Protein AF-A0A936ADJ8-F1 (afdb_monomer_lite)

pLDDT: mean 88.53, std 14.64, range [39.09, 98.25]

Secondary structure (DSSP, 8-state):
-----SS--S--EEEEEESS---B-TTSPBPTT--EEEEEE-TT-GGG-EEEEE-TT--EEE-----SS--SPPB-TTS-B----

Radius of gyration: 14.33 Å; chains: 1; bounding box: 36×34×35 Å

Structure (mmCIF, N/CA/C/O backbone):
data_AF-A0A936ADJ8-F1
#
_entry.id   AF-A0A936ADJ8-F1
#
loop_
_atom_site.group_PDB
_atom_site.id
_atom_site.type_symbol
_atom_site.label_atom_id
_atom_site.label_alt_id
_atom_site.label_comp_id
_atom_site.label_asym_id
_atom_site.label_entity_id
_atom_site.label_seq_id
_atom_site.pdbx_PDB_ins_code
_atom_site.Cartn_x
_atom_site.Cartn_y
_atom_site.Cartn_z
_atom_site.occupancy
_atom_site.B_iso_or_equiv
_atom_site.auth_seq_id
_atom_site.auth_comp_id
_atom_site.auth_asym_id
_atom_site.auth_atom_id
_atom_site.pdbx_PDB_model_num
ATOM 1 N N . MET A 1 1 ? 8.332 -9.896 21.244 1.00 39.09 1 MET A N 1
ATOM 2 C CA . MET A 1 1 ? 7.801 -11.247 21.530 1.00 39.09 1 MET A CA 1
ATOM 3 C C . MET A 1 1 ? 6.624 -11.490 20.594 1.00 39.09 1 MET A C 1
ATOM 5 O O . MET A 1 1 ? 5.601 -10.843 20.772 1.00 39.09 1 MET A O 1
ATOM 9 N N . LEU A 1 2 ? 6.777 -12.324 19.556 1.00 42.00 2 LEU A N 1
ATOM 10 C CA . LEU A 1 2 ? 5.648 -12.710 18.699 1.00 42.00 2 LEU A CA 1
ATOM 11 C C . LEU A 1 2 ? 4.735 -13.646 19.498 1.00 42.00 2 LEU A C 1
ATOM 13 O O . LEU A 1 2 ? 5.139 -14.749 19.865 1.00 42.00 2 LEU A O 1
ATOM 17 N N . LYS A 1 3 ? 3.519 -13.193 19.793 1.00 48.47 3 LYS A N 1
ATOM 18 C CA . LYS A 1 3 ? 2.503 -13.978 20.492 1.00 48.47 3 LYS A CA 1
ATOM 19 C C . LYS A 1 3 ? 1.747 -14.794 19.441 1.00 48.47 3 LYS A C 1
ATOM 21 O O . LYS A 1 3 ? 0.992 -14.228 18.660 1.00 48.47 3 LYS A O 1
ATOM 26 N N . ARG A 1 4 ? 1.984 -16.109 19.383 1.00 51.19 4 ARG A N 1
ATOM 27 C CA . ARG A 1 4 ? 1.139 -17.031 18.607 1.00 51.19 4 ARG A CA 1
ATOM 28 C C . ARG A 1 4 ? -0.172 -17.200 19.372 1.00 51.19 4 ARG A C 1
ATOM 30 O O . ARG A 1 4 ? -0.155 -17.675 20.504 1.00 51.19 4 ARG A O 1
ATOM 37 N N . VAL A 1 5 ? -1.275 -16.741 18.793 1.00 55.09 5 VAL A N 1
ATOM 38 C CA . VAL A 1 5 ? -2.625 -16.968 19.320 1.00 55.09 5 VAL A CA 1
ATOM 39 C C . VAL A 1 5 ? -3.137 -18.271 18.695 1.00 55.09 5 VAL A C 1
ATOM 41 O O . VAL A 1 5 ? -2.926 -18.490 17.509 1.00 55.09 5 VAL A O 1
ATOM 44 N N . ASN A 1 6 ? -3.735 -19.155 19.502 1.00 48.62 6 ASN A N 1
ATOM 45 C CA . ASN A 1 6 ? -4.284 -20.455 19.074 1.00 48.62 6 ASN A CA 1
ATOM 46 C C . ASN A 1 6 ? -5.722 -20.365 18.527 1.00 48.62 6 ASN A C 1
ATOM 48 O O . ASN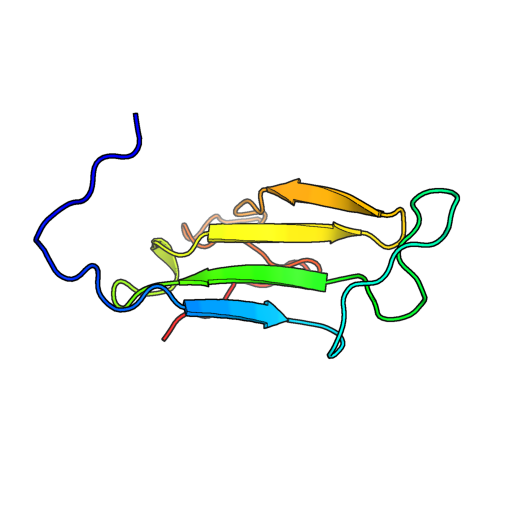 A 1 6 ? -6.335 -21.392 18.255 1.00 48.62 6 ASN A O 1
ATOM 52 N N . SER A 1 7 ? -6.278 -19.164 18.364 1.00 52.78 7 SER A N 1
ATOM 53 C CA . SER A 1 7 ? -7.299 -18.966 17.338 1.00 52.78 7 SER A CA 1
ATOM 54 C C . SER A 1 7 ? -6.566 -19.120 16.014 1.00 52.78 7 SER A C 1
ATOM 56 O O . SER A 1 7 ? -5.558 -18.438 15.836 1.00 52.78 7 SER A O 1
ATOM 58 N N . VAL A 1 8 ? -7.010 -19.996 15.110 1.00 54.41 8 VAL A N 1
ATOM 59 C CA . VAL A 1 8 ? -6.638 -19.831 13.699 1.00 54.41 8 VAL A CA 1
ATOM 60 C C . VAL A 1 8 ? -7.014 -18.380 13.400 1.00 54.41 8 VAL A C 1
ATOM 62 O O . VAL A 1 8 ? -8.195 -18.070 13.519 1.00 54.41 8 VAL A O 1
ATOM 65 N N . PRO A 1 9 ? -6.061 -17.446 13.209 1.00 55.59 9 PRO A N 1
ATOM 66 C CA . PRO A 1 9 ? -6.450 -16.147 12.705 1.00 55.59 9 PRO A CA 1
ATOM 67 C C . PRO A 1 9 ? -7.080 -16.486 11.370 1.00 55.59 9 PRO A C 1
ATOM 69 O O . PRO A 1 9 ? -6.454 -17.218 10.590 1.00 55.59 9 PRO A O 1
ATOM 72 N N . ASP A 1 10 ? -8.305 -16.044 11.145 1.00 65.31 10 ASP A N 1
ATOM 73 C CA . ASP A 1 10 ? -8.920 -16.152 9.834 1.00 65.31 10 ASP A CA 1
ATOM 74 C C . ASP A 1 10 ? -7.871 -15.735 8.813 1.00 65.31 10 ASP A C 1
ATOM 76 O O . ASP A 1 10 ? -7.146 -14.758 9.023 1.00 65.31 10 ASP A O 1
ATOM 80 N N . THR A 1 11 ? -7.639 -16.620 7.843 1.00 80.56 11 THR A N 1
ATOM 81 C CA . THR A 1 11 ? -6.411 -16.649 7.042 1.00 80.56 11 THR A CA 1
ATOM 82 C C . THR A 1 11 ? -6.006 -15.235 6.633 1.00 80.56 11 THR A C 1
ATOM 84 O O . THR A 1 11 ? -6.715 -14.591 5.864 1.00 80.56 11 THR A O 1
ATOM 87 N N . ILE A 1 12 ? -4.870 -14.746 7.149 1.00 85.00 12 ILE A N 1
ATOM 88 C CA . ILE A 1 12 ? -4.376 -13.422 6.767 1.00 85.00 12 ILE A CA 1
ATOM 89 C C . ILE A 1 12 ? -3.954 -13.497 5.303 1.00 85.00 12 ILE A C 1
ATOM 91 O O . ILE A 1 12 ? -2.994 -14.190 4.952 1.00 85.00 12 ILE A O 1
ATOM 95 N N . ASN A 1 13 ? -4.654 -12.748 4.464 1.00 89.25 13 ASN A N 1
ATOM 96 C CA . ASN A 1 13 ? -4.354 -12.598 3.056 1.00 89.25 13 ASN A CA 1
ATOM 97 C C . ASN A 1 13 ? -3.464 -11.373 2.861 1.00 89.25 13 ASN A C 1
ATOM 99 O O . ASN A 1 13 ? -3.843 -10.246 3.183 1.00 89.25 13 ASN A O 1
ATOM 103 N N . VAL A 1 14 ? -2.272 -11.605 2.313 1.00 91.19 14 VAL A N 1
ATOM 104 C CA . VAL A 1 14 ? -1.380 -10.539 1.855 1.00 91.19 14 VAL A CA 1
ATOM 105 C C . VAL A 1 14 ? -1.437 -10.507 0.340 1.00 91.19 14 VAL A C 1
ATOM 107 O O . VAL A 1 14 ? -1.107 -11.492 -0.318 1.00 91.19 14 VAL A O 1
ATOM 110 N N . ALA A 1 15 ? -1.849 -9.374 -0.213 1.00 89.94 15 ALA A N 1
ATOM 111 C CA . ALA A 1 15 ? -1.954 -9.186 -1.652 1.00 89.94 15 ALA A CA 1
ATOM 112 C C . ALA A 1 15 ? -1.332 -7.856 -2.065 1.00 89.94 15 ALA A C 1
ATOM 114 O O . ALA A 1 15 ? -1.280 -6.906 -1.286 1.00 89.94 15 ALA A O 1
ATOM 115 N N . PHE A 1 16 ? -0.869 -7.786 -3.308 1.00 90.12 16 PHE A N 1
ATOM 116 C CA . PHE A 1 16 ? -0.386 -6.550 -3.902 1.00 90.12 16 PHE A CA 1
ATOM 117 C C . PHE A 1 16 ? -1.322 -6.132 -5.036 1.00 90.12 16 PHE A C 1
ATOM 119 O O . PHE A 1 16 ? -1.616 -6.928 -5.927 1.00 90.12 16 PHE A O 1
ATOM 126 N N . VAL A 1 17 ? -1.798 -4.894 -4.970 1.00 84.25 17 VAL A N 1
ATOM 127 C CA . VAL A 1 17 ? -2.633 -4.241 -5.977 1.00 84.25 17 VAL A CA 1
ATOM 128 C C . VAL A 1 17 ? -1.720 -3.311 -6.777 1.00 84.25 17 VAL A C 1
ATOM 130 O O . VAL A 1 17 ? -1.182 -2.337 -6.247 1.00 84.25 17 VAL A O 1
ATOM 133 N N . GLY A 1 18 ? -1.471 -3.672 -8.036 1.00 77.56 18 GLY A N 1
ATOM 134 C CA . GLY A 1 18 ? -0.470 -3.044 -8.902 1.00 77.56 18 GLY A CA 1
ATOM 135 C C . GLY A 1 18 ? 0.124 -4.058 -9.885 1.00 77.56 18 GLY A C 1
ATOM 136 O O . GLY A 1 18 ? -0.559 -4.990 -10.309 1.00 77.56 18 GLY A O 1
ATOM 137 N N . ALA A 1 19 ? 1.400 -3.907 -10.257 1.00 75.75 19 ALA A N 1
ATOM 138 C CA . ALA A 1 19 ? 2.089 -4.919 -11.067 1.00 75.75 19 ALA A CA 1
ATOM 139 C C . ALA A 1 19 ? 2.331 -6.236 -10.313 1.00 75.75 19 ALA A C 1
ATOM 141 O O . ALA A 1 19 ? 2.315 -6.302 -9.093 1.00 75.75 19 ALA A O 1
ATOM 142 N N . THR A 1 20 ? 2.673 -7.294 -11.045 1.00 79.69 20 THR A N 1
ATOM 143 C CA . THR A 1 20 ? 2.944 -8.628 -10.483 1.00 79.69 20 THR A CA 1
ATOM 144 C C . THR A 1 20 ? 4.193 -8.710 -9.598 1.00 79.69 20 THR A C 1
ATOM 146 O O . THR A 1 20 ? 4.405 -9.722 -8.935 1.00 79.69 20 THR A O 1
ATOM 149 N N . THR A 1 21 ? 5.054 -7.689 -9.599 1.00 84.31 21 THR A N 1
ATOM 150 C CA . THR A 1 21 ? 6.280 -7.650 -8.791 1.00 84.31 21 THR A CA 1
ATOM 151 C C . THR A 1 21 ? 6.566 -6.244 -8.289 1.00 84.31 21 THR A C 1
ATOM 153 O O . THR A 1 21 ? 6.425 -5.285 -9.046 1.00 84.31 21 THR A O 1
ATOM 156 N N . VAL A 1 22 ? 7.099 -6.148 -7.072 1.00 90.81 22 VAL A N 1
ATOM 157 C CA . VAL A 1 22 ? 7.642 -4.907 -6.512 1.00 90.81 22 VAL A CA 1
ATOM 158 C C . VAL A 1 22 ? 9.161 -4.910 -6.679 1.00 90.81 22 VAL A C 1
ATOM 160 O O . VAL A 1 22 ? 9.851 -5.759 -6.114 1.00 90.81 22 VAL A O 1
ATOM 163 N N . ARG A 1 23 ? 9.697 -3.981 -7.477 1.00 95.00 23 ARG A N 1
ATOM 164 C CA . ARG A 1 23 ? 11.136 -3.834 -7.731 1.00 95.00 23 ARG A CA 1
ATOM 165 C C . ARG A 1 23 ? 11.588 -2.402 -7.489 1.00 95.00 23 ARG A C 1
ATOM 167 O O . ARG A 1 23 ? 10.929 -1.458 -7.919 1.00 95.00 23 ARG A O 1
ATOM 174 N N . PHE A 1 24 ? 12.769 -2.265 -6.897 1.00 96.88 24 PHE A N 1
ATOM 175 C CA . PHE A 1 24 ? 13.449 -0.988 -6.710 1.00 96.88 24 PHE A CA 1
ATOM 176 C C . PHE A 1 24 ? 14.756 -0.966 -7.508 1.00 96.88 24 PHE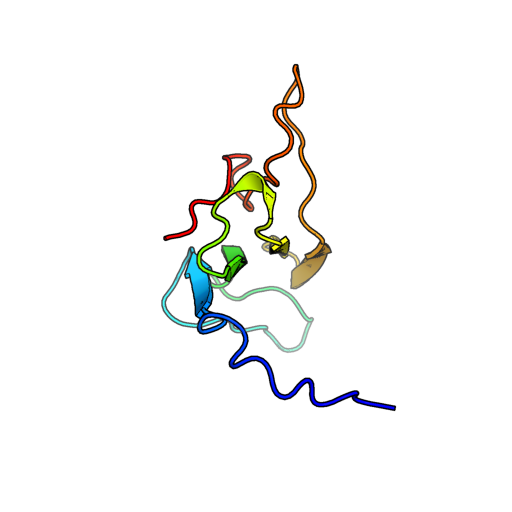 A C 1
ATOM 178 O O . PHE A 1 24 ? 15.393 -2.007 -7.690 1.00 96.88 24 PHE A O 1
ATOM 185 N N . ASN A 1 25 ? 15.152 0.205 -8.004 1.00 96.62 25 ASN A N 1
ATOM 186 C CA . ASN A 1 25 ? 16.485 0.406 -8.568 1.00 96.62 25 ASN A CA 1
ATOM 187 C C . ASN A 1 25 ? 17.515 0.698 -7.456 1.00 96.62 25 ASN A C 1
ATOM 189 O O . ASN A 1 25 ? 17.166 0.833 -6.284 1.00 96.62 25 ASN A O 1
ATOM 193 N N . SER A 1 26 ? 18.797 0.811 -7.810 1.00 97.62 26 SER A N 1
ATOM 194 C CA . SER A 1 26 ? 19.885 1.045 -6.843 1.00 97.62 26 SER A CA 1
ATOM 195 C C . SER A 1 26 ? 19.806 2.386 -6.105 1.00 97.62 26 SER A C 1
ATOM 197 O O . SER A 1 26 ? 20.450 2.550 -5.074 1.00 97.62 26 SER A O 1
ATOM 199 N N . GLN A 1 27 ? 19.023 3.338 -6.613 1.00 97.31 27 GLN A N 1
ATOM 200 C CA . GLN A 1 27 ? 18.776 4.634 -5.980 1.00 97.31 27 GLN A CA 1
ATOM 201 C C . GLN A 1 27 ? 17.538 4.609 -5.068 1.00 97.31 27 GLN A C 1
ATOM 203 O O . GLN A 1 27 ? 17.226 5.614 -4.438 1.00 97.31 27 GLN A O 1
ATOM 208 N N . GLY A 1 28 ? 16.833 3.475 -5.000 1.00 96.62 28 GLY A N 1
ATOM 209 C CA . GLY A 1 28 ? 15.651 3.280 -4.168 1.00 96.62 28 GLY A CA 1
ATOM 210 C C . GLY A 1 28 ? 14.323 3.614 -4.844 1.00 96.62 28 GLY A C 1
ATOM 211 O O . GLY A 1 28 ? 13.294 3.379 -4.229 1.00 96.62 28 GLY A O 1
ATOM 212 N N . PHE A 1 29 ? 14.298 4.094 -6.092 1.00 97.25 29 PHE A N 1
ATOM 213 C CA . PHE A 1 29 ? 13.041 4.358 -6.807 1.00 97.25 29 PHE A CA 1
ATOM 214 C C . PHE A 1 29 ? 12.355 3.053 -7.195 1.00 97.25 29 PHE A C 1
ATOM 216 O O . PHE A 1 29 ? 13.026 2.086 -7.571 1.00 97.25 29 PHE A O 1
ATOM 223 N N . ALA A 1 30 ? 11.022 3.042 -7.181 1.00 95.19 30 ALA A N 1
ATOM 224 C CA . ALA A 1 30 ? 10.276 1.937 -7.759 1.00 95.19 30 ALA A CA 1
ATOM 225 C C . ALA A 1 30 ? 10.523 1.903 -9.276 1.00 95.19 30 ALA A C 1
ATOM 227 O O . ALA A 1 30 ? 10.452 2.925 -9.961 1.00 95.19 30 ALA A O 1
ATOM 228 N N . VAL A 1 31 ? 10.829 0.723 -9.813 1.00 94.69 31 VAL A N 1
ATOM 229 C CA . VAL A 1 31 ? 10.909 0.525 -11.267 1.00 94.69 31 VAL A CA 1
ATOM 230 C C . VAL A 1 31 ? 9.521 0.769 -11.868 1.00 94.69 31 VAL A C 1
ATOM 232 O O . VAL A 1 31 ? 8.515 0.571 -11.190 1.00 94.69 31 VAL A O 1
ATOM 235 N N . ALA A 1 32 ? 9.444 1.199 -13.131 1.00 89.69 32 ALA A N 1
ATOM 236 C CA . ALA A 1 32 ? 8.170 1.435 -13.811 1.00 89.69 32 ALA A CA 1
ATOM 237 C C . ALA A 1 32 ? 7.184 0.266 -13.596 1.00 89.69 32 ALA A C 1
ATOM 239 O O . ALA A 1 32 ? 7.529 -0.898 -13.802 1.00 89.69 32 ALA A O 1
ATOM 240 N N . GLY A 1 33 ? 5.977 0.592 -13.125 1.00 86.38 33 GLY A N 1
ATOM 241 C CA . GLY A 1 33 ? 4.932 -0.374 -12.772 1.00 86.38 33 GLY A CA 1
ATOM 242 C C . GLY A 1 33 ? 5.045 -1.001 -11.375 1.00 86.38 33 GLY A C 1
ATOM 243 O O . GLY A 1 33 ? 4.098 -1.631 -10.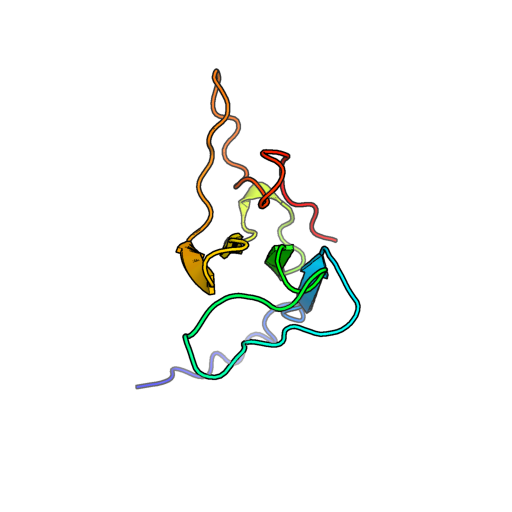939 1.00 86.38 33 GLY A O 1
ATOM 244 N N . SER A 1 34 ? 6.145 -0.826 -10.638 1.00 92.62 34 SER A N 1
ATOM 245 C CA . SER A 1 34 ? 6.346 -1.447 -9.312 1.00 92.62 34 SER A CA 1
ATOM 246 C C . SER A 1 34 ? 5.786 -0.647 -8.127 1.00 92.62 34 SER A C 1
ATOM 248 O O . SER A 1 34 ? 5.879 -1.107 -6.990 1.00 92.62 34 SER A O 1
ATOM 250 N N . SER A 1 35 ? 5.240 0.547 -8.364 1.00 93.81 35 SER A N 1
ATOM 251 C CA . SER A 1 35 ? 4.458 1.293 -7.370 1.00 93.81 35 SER A CA 1
ATOM 252 C C . SER A 1 35 ? 3.056 0.698 -7.234 1.00 93.81 35 SER A C 1
ATOM 254 O O . SER A 1 35 ? 2.520 0.163 -8.203 1.00 93.81 35 SER A O 1
ATOM 256 N N . GLY A 1 36 ? 2.449 0.819 -6.060 1.00 94.81 36 GLY A N 1
ATOM 257 C CA . GLY A 1 36 ? 1.123 0.264 -5.791 1.00 94.81 36 GLY A CA 1
ATOM 258 C C . GLY A 1 36 ? 0.884 0.069 -4.303 1.00 94.81 36 GLY A C 1
ATOM 259 O O . GLY A 1 36 ? 1.520 0.733 -3.482 1.00 94.81 36 GLY A O 1
ATOM 260 N N . THR A 1 37 ? 0.008 -0.868 -3.958 1.00 95.88 37 THR A N 1
ATOM 261 C CA . THR A 1 37 ? -0.451 -1.064 -2.580 1.00 95.88 37 THR A CA 1
ATOM 262 C C . THR A 1 37 ? -0.337 -2.514 -2.157 1.00 95.88 37 THR A C 1
ATOM 264 O O . THR A 1 37 ? -0.858 -3.412 -2.807 1.00 95.88 37 THR A O 1
ATOM 267 N N . MET A 1 38 ? 0.324 -2.755 -1.030 1.00 95.19 38 MET A N 1
ATOM 268 C CA . MET A 1 38 ? 0.306 -4.045 -0.350 1.00 95.19 38 MET A CA 1
ATOM 269 C C . MET A 1 38 ? -0.788 -4.026 0.713 1.00 95.19 38 MET A C 1
ATOM 271 O O . MET A 1 38 ? -0.683 -3.259 1.666 1.00 95.19 38 MET A O 1
ATOM 275 N N . ARG A 1 39 ? -1.816 -4.861 0.564 1.00 95.06 39 ARG A N 1
ATOM 276 C CA . ARG A 1 39 ? -2.920 -4.998 1.522 1.00 95.06 39 ARG A CA 1
ATOM 277 C C . ARG A 1 39 ? -2.756 -6.238 2.394 1.00 95.06 39 ARG A C 1
ATOM 279 O O . ARG A 1 39 ? -2.239 -7.264 1.951 1.00 95.06 39 ARG A O 1
ATOM 286 N N . PHE A 1 40 ? -3.228 -6.115 3.623 1.00 95.06 40 PHE A N 1
ATOM 287 C CA . PHE A 1 40 ? -3.286 -7.130 4.661 1.00 95.06 40 PHE A CA 1
ATOM 288 C C . PHE A 1 40 ? -4.745 -7.221 5.100 1.00 95.06 40 PHE A C 1
ATOM 290 O O . PHE A 1 40 ? -5.261 -6.291 5.722 1.00 95.06 40 PHE A O 1
ATOM 297 N N . CYS A 1 41 ? -5.397 -8.322 4.747 1.00 93.94 41 CYS A N 1
ATOM 298 C CA . CYS A 1 41 ? -6.817 -8.548 4.991 1.00 93.94 41 CYS A CA 1
ATOM 299 C C . CYS A 1 41 ? -7.034 -9.850 5.764 1.00 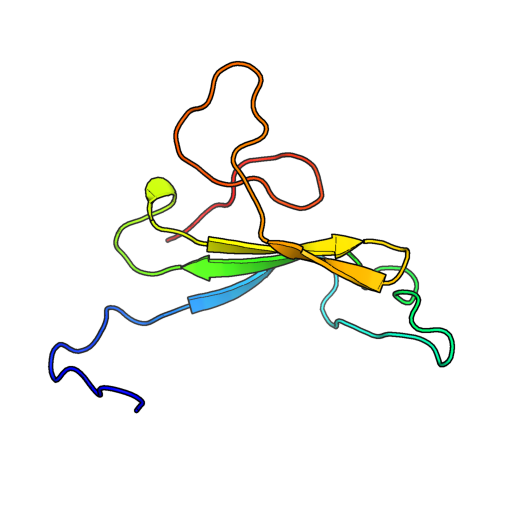93.94 41 CYS A C 1
ATOM 301 O O . CYS A 1 41 ? -6.230 -10.777 5.670 1.00 93.94 41 CYS A O 1
ATOM 303 N N . ASP A 1 42 ? -8.154 -9.930 6.466 1.00 92.00 42 ASP A N 1
ATOM 304 C CA . ASP A 1 42 ? -8.752 -11.162 6.977 1.00 92.00 42 ASP A CA 1
ATOM 305 C C . ASP A 1 42 ? -10.275 -11.088 6.773 1.00 92.00 42 ASP A C 1
ATOM 307 O O . ASP A 1 42 ? -10.759 -10.135 6.165 1.00 92.00 42 ASP A O 1
ATOM 311 N N . GLU A 1 43 ? -11.022 -12.082 7.255 1.00 91.38 43 GLU A N 1
ATOM 312 C CA . GLU A 1 43 ? -12.469 -12.208 7.008 1.00 91.38 43 GLU A CA 1
ATOM 313 C C . GLU A 1 43 ? -13.338 -11.133 7.678 1.00 91.38 43 GLU A C 1
ATOM 315 O O . GLU A 1 43 ? -14.554 -11.111 7.494 1.00 91.38 43 GLU A O 1
ATOM 320 N N . ARG A 1 44 ? -12.749 -10.244 8.489 1.00 92.31 44 ARG A N 1
ATOM 321 C CA . ARG A 1 44 ? -13.497 -9.150 9.121 1.00 92.31 44 ARG A CA 1
ATOM 322 C C . ARG A 1 44 ? -13.842 -8.034 8.126 1.00 92.31 44 ARG A C 1
ATOM 324 O O . ARG A 1 44 ? -14.632 -7.160 8.480 1.00 92.31 44 ARG A O 1
ATOM 331 N N . GLY A 1 45 ? -13.274 -8.065 6.918 1.00 93.44 45 GLY A N 1
ATOM 332 C CA . GLY A 1 45 ? -13.570 -7.144 5.819 1.00 93.44 45 GLY A CA 1
ATOM 333 C C . GLY A 1 45 ? -12.811 -5.810 5.865 1.00 93.44 45 GLY A C 1
ATOM 334 O O . GLY A 1 45 ? -11.929 -5.584 6.703 1.00 93.44 45 GLY A O 1
ATOM 335 N N . ASP A 1 46 ? -13.170 -4.914 4.942 1.00 96.25 46 ASP A N 1
ATOM 336 C CA . ASP A 1 46 ? -12.421 -3.704 4.551 1.00 96.25 46 ASP A CA 1
ATOM 337 C C . ASP A 1 46 ? -12.033 -2.791 5.717 1.00 96.25 46 ASP A C 1
ATOM 339 O O . ASP A 1 46 ? -10.880 -2.376 5.841 1.00 96.25 46 ASP A O 1
ATOM 343 N N . THR A 1 47 ? -12.965 -2.536 6.638 1.00 96.62 47 THR A N 1
ATOM 344 C CA . THR A 1 47 ? -12.767 -1.632 7.786 1.00 96.62 47 THR A CA 1
ATOM 345 C C . THR A 1 47 ? -11.645 -2.105 8.730 1.00 96.62 47 THR A C 1
ATOM 347 O O . THR A 1 47 ? -11.024 -1.324 9.463 1.00 96.62 47 THR A O 1
ATOM 350 N N . TYR A 1 48 ? -11.340 -3.405 8.725 1.00 95.25 48 TYR A N 1
ATOM 351 C CA . TYR A 1 48 ? -10.269 -3.998 9.531 1.00 95.25 48 TYR A CA 1
ATOM 352 C C . TYR A 1 48 ? -8.984 -4.236 8.731 1.00 95.25 48 TYR A C 1
ATOM 354 O O . TYR A 1 48 ? -7.930 -4.468 9.335 1.00 95.25 48 TYR A O 1
ATOM 362 N N . GLY A 1 49 ? -9.049 -4.112 7.404 1.00 95.62 49 GLY A N 1
ATOM 363 C CA . GLY A 1 49 ? -7.910 -4.220 6.507 1.00 95.62 49 GLY A CA 1
ATOM 364 C C . GLY A 1 49 ? -6.866 -3.132 6.757 1.00 95.62 49 GLY A C 1
ATOM 365 O O . GLY A 1 49 ? -7.160 -2.018 7.198 1.00 95.62 49 GLY A O 1
ATOM 366 N N . ARG A 1 50 ? -5.597 -3.454 6.511 1.00 97.12 50 ARG A N 1
ATOM 367 C CA . ARG A 1 50 ? -4.488 -2.489 6.579 1.00 97.12 50 ARG A CA 1
ATOM 368 C C . ARG A 1 50 ? -3.668 -2.564 5.311 1.00 97.12 50 ARG A C 1
ATOM 370 O O . ARG A 1 50 ? -3.572 -3.624 4.703 1.00 97.12 50 ARG A O 1
ATOM 377 N N . ALA A 1 51 ? -3.036 -1.461 4.931 1.00 97.12 51 ALA A N 1
ATOM 378 C CA . ALA A 1 51 ? -2.241 -1.432 3.716 1.00 97.12 51 ALA A CA 1
ATOM 379 C C . ALA A 1 51 ? -0.974 -0.577 3.827 1.00 97.12 51 ALA A C 1
ATOM 381 O O . ALA A 1 51 ? -0.835 0.279 4.703 1.00 97.12 51 ALA A O 1
ATOM 382 N N . LEU A 1 52 ? -0.027 -0.854 2.933 1.00 97.62 52 LEU A N 1
ATOM 383 C CA . LEU A 1 52 ? 1.183 -0.079 2.698 1.00 97.62 52 LEU A CA 1
ATOM 384 C C . LEU A 1 52 ? 1.192 0.395 1.244 1.00 97.62 52 LEU A C 1
ATOM 386 O O . LEU A 1 52 ? 1.164 -0.423 0.326 1.00 97.62 52 LEU A O 1
ATOM 390 N N . ASN A 1 53 ? 1.305 1.702 1.042 1.00 96.69 53 ASN A N 1
ATOM 391 C CA . ASN A 1 53 ? 1.410 2.329 -0.270 1.00 96.69 53 ASN A CA 1
ATOM 392 C C . ASN A 1 53 ? 2.887 2.532 -0.630 1.00 96.69 53 ASN A C 1
ATOM 394 O O . ASN A 1 53 ? 3.677 3.017 0.183 1.00 96.69 53 ASN A O 1
ATOM 398 N N . ILE A 1 54 ? 3.257 2.156 -1.852 1.00 95.88 54 ILE A N 1
ATOM 399 C CA . ILE A 1 54 ? 4.598 2.279 -2.425 1.00 95.88 54 ILE A CA 1
ATOM 400 C C . ILE A 1 54 ? 4.529 3.291 -3.566 1.00 95.88 54 ILE A C 1
ATOM 402 O O . ILE A 1 54 ? 3.916 3.027 -4.601 1.00 95.88 54 ILE A O 1
ATOM 406 N N . SER A 1 55 ? 5.171 4.446 -3.399 1.00 94.75 55 SER A N 1
ATOM 407 C CA . SER A 1 55 ? 5.209 5.486 -4.430 1.00 94.75 55 SER A CA 1
ATOM 408 C C . SER A 1 55 ? 6.206 5.163 -5.550 1.00 94.75 55 SER A C 1
ATOM 410 O O . SER A 1 55 ? 7.131 4.366 -5.383 1.00 94.75 55 SER A O 1
ATOM 412 N N . ALA A 1 56 ? 6.099 5.872 -6.679 1.00 93.88 56 ALA A N 1
ATOM 413 C CA . ALA A 1 56 ? 7.103 5.822 -7.749 1.00 93.88 56 ALA A CA 1
ATOM 414 C C . ALA A 1 56 ? 8.512 6.241 -7.270 1.00 93.88 56 ALA A C 1
ATOM 416 O O . ALA A 1 56 ? 9.523 5.749 -7.766 1.00 93.88 56 ALA A O 1
ATOM 417 N N . THR A 1 57 ? 8.592 7.102 -6.250 1.00 96.06 57 THR A N 1
ATOM 418 C CA . THR A 1 57 ? 9.858 7.486 -5.601 1.00 96.06 57 THR A CA 1
ATOM 419 C C . THR A 1 57 ? 10.416 6.418 -4.660 1.00 96.06 57 THR A C 1
ATOM 421 O O . THR A 1 57 ? 11.468 6.621 -4.066 1.00 96.06 57 THR A O 1
ATOM 424 N N . GLY A 1 58 ? 9.724 5.283 -4.525 1.00 95.44 58 GLY A N 1
ATOM 425 C CA . GLY A 1 58 ? 10.108 4.165 -3.671 1.00 95.44 58 GLY A CA 1
ATOM 426 C C . GLY A 1 58 ? 9.825 4.369 -2.187 1.00 95.44 58 GLY A C 1
ATOM 427 O O . GLY A 1 58 ? 10.223 3.549 -1.360 1.00 95.44 58 GLY A O 1
ATOM 428 N N . ARG A 1 59 ? 9.115 5.442 -1.823 1.00 96.12 59 ARG A N 1
ATOM 429 C CA . ARG A 1 59 ? 8.667 5.650 -0.448 1.00 96.12 59 ARG A CA 1
ATOM 430 C C . ARG A 1 59 ? 7.576 4.638 -0.130 1.00 96.12 59 ARG A C 1
ATOM 432 O O . ARG A 1 59 ? 6.557 4.596 -0.813 1.00 96.12 59 ARG A O 1
ATOM 439 N N . VAL A 1 60 ? 7.780 3.890 0.947 1.00 96.88 60 VAL A N 1
ATOM 440 C CA . VAL A 1 60 ? 6.758 3.031 1.547 1.00 96.88 60 VAL A CA 1
ATOM 441 C C . VAL A 1 60 ? 6.108 3.789 2.701 1.00 96.88 60 VAL A C 1
ATOM 443 O O . VAL A 1 60 ? 6.805 4.323 3.566 1.00 96.88 60 VAL A O 1
ATOM 446 N N . SER A 1 61 ? 4.782 3.853 2.723 1.00 97.56 61 SER A N 1
ATOM 447 C CA . SER A 1 61 ? 4.011 4.502 3.788 1.00 97.56 61 SER A CA 1
ATOM 448 C C . SER A 1 61 ? 2.786 3.686 4.164 1.00 97.56 61 SER A C 1
ATOM 450 O O . SER A 1 61 ? 2.206 3.019 3.316 1.00 97.56 61 SER A O 1
ATOM 452 N N . VAL A 1 62 ? 2.376 3.763 5.429 1.00 97.88 62 VAL A N 1
ATOM 453 C CA . VAL A 1 62 ? 1.115 3.169 5.890 1.00 97.88 62 VAL A CA 1
ATOM 454 C C . VAL A 1 62 ? -0.053 3.897 5.227 1.00 97.88 62 VAL A C 1
ATOM 456 O O . VAL A 1 62 ? -0.057 5.127 5.198 1.00 97.88 62 VAL A O 1
ATOM 459 N N . ALA A 1 63 ? -0.993 3.135 4.673 1.00 98.00 63 ALA A N 1
ATOM 460 C CA . ALA A 1 63 ? -2.243 3.651 4.134 1.00 98.00 63 ALA A CA 1
ATOM 461 C C . ALA A 1 63 ? -3.126 4.203 5.260 1.00 98.00 63 ALA A C 1
ATOM 463 O O . ALA A 1 63 ? -3.163 3.656 6.366 1.00 98.00 63 ALA A O 1
ATOM 464 N N . THR A 1 64 ? -3.844 5.276 4.965 1.00 98.12 64 THR A N 1
ATOM 465 C CA . THR A 1 64 ? -4.813 5.910 5.860 1.00 98.12 64 THR A CA 1
ATOM 466 C C . THR A 1 64 ? -6.097 6.148 5.086 1.00 98.12 64 THR A C 1
ATOM 468 O O . THR A 1 64 ? -6.056 6.189 3.862 1.00 98.12 64 THR A O 1
ATOM 471 N N . ASP A 1 65 ? -7.204 6.317 5.795 1.00 97.88 65 ASP A N 1
ATOM 472 C CA . ASP A 1 65 ? -8.431 6.874 5.228 1.00 97.88 65 ASP A CA 1
ATOM 473 C C . ASP A 1 65 ? -8.146 8.335 4.838 1.00 97.88 65 ASP A C 1
ATOM 475 O O . ASP A 1 65 ? -7.770 9.154 5.690 1.00 97.88 65 ASP A O 1
ATOM 479 N N . THR A 1 66 ? -8.165 8.618 3.539 1.00 96.94 66 THR A N 1
ATOM 480 C CA . THR A 1 66 ? -7.901 9.940 2.960 1.00 96.94 66 THR A CA 1
ATOM 481 C C . THR A 1 66 ? -9.142 10.563 2.336 1.00 96.94 66 THR A C 1
ATOM 483 O O . THR A 1 66 ? -9.047 11.659 1.768 1.00 96.94 66 THR A O 1
ATOM 486 N N . ASP A 1 67 ? -10.301 9.926 2.492 1.00 95.69 67 ASP A N 1
ATOM 487 C CA . ASP A 1 67 ? -11.556 10.441 1.989 1.00 95.69 67 ASP A CA 1
ATOM 488 C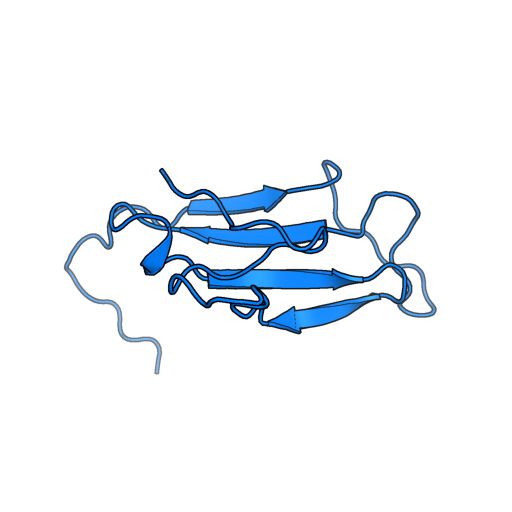 C . ASP A 1 67 ? -11.917 11.778 2.636 1.00 95.69 67 ASP A C 1
ATOM 490 O O . ASP A 1 67 ? -11.687 12.054 3.816 1.00 95.69 67 ASP A O 1
ATOM 494 N N . SER A 1 68 ? -12.553 12.642 1.841 1.00 96.06 68 SER A N 1
ATOM 495 C CA . SER A 1 68 ? -13.053 13.930 2.345 1.00 96.06 68 SER A CA 1
ATOM 496 C C . SER A 1 68 ? -14.108 13.766 3.450 1.00 96.06 68 SER A C 1
ATOM 498 O O . SER A 1 68 ? -14.264 14.648 4.296 1.00 96.06 68 SER A O 1
ATOM 500 N N . SER A 1 69 ? -14.810 12.631 3.445 1.00 96.75 69 SER A N 1
ATOM 501 C CA . SER A 1 69 ? -15.713 12.173 4.493 1.00 96.75 69 SER A CA 1
ATOM 502 C C . SER A 1 69 ? -15.287 10.755 4.881 1.00 96.75 69 SER A C 1
ATOM 504 O O . SER A 1 69 ? -15.760 9.825 4.233 1.00 96.75 69 SER A O 1
ATOM 506 N N . PRO A 1 70 ? -14.434 10.599 5.910 1.00 95.88 70 PRO A N 1
ATOM 507 C CA . PRO A 1 70 ? -13.875 9.308 6.302 1.00 95.88 70 PRO A CA 1
ATOM 508 C C . PRO A 1 70 ? -14.948 8.245 6.543 1.00 95.88 70 PRO A C 1
ATOM 510 O O . PRO A 1 70 ? -15.917 8.499 7.272 1.00 95.88 70 PRO A O 1
ATOM 513 N N . ASP A 1 71 ? -14.768 7.064 5.962 1.00 96.62 71 ASP A N 1
ATOM 514 C CA . ASP A 1 71 ? -15.666 5.914 6.105 1.00 96.62 71 ASP A CA 1
ATOM 515 C C . ASP A 1 71 ? -15.067 4.780 6.961 1.00 96.62 71 ASP A C 1
ATOM 517 O O . ASP A 1 71 ? -15.750 3.809 7.304 1.00 96.62 71 ASP A O 1
ATOM 521 N N . GLY A 1 72 ? -13.818 4.950 7.405 1.00 97.31 72 GLY A N 1
ATOM 522 C CA . GLY A 1 72 ? -13.091 4.011 8.248 1.00 97.31 72 GLY A CA 1
ATOM 523 C C . GLY A 1 72 ? -12.327 2.937 7.476 1.00 97.31 72 GLY A C 1
ATOM 524 O O . GLY A 1 72 ? -11.767 2.038 8.116 1.00 97.31 72 GLY A O 1
ATOM 525 N N . ILE A 1 73 ? -12.281 3.012 6.147 1.00 98.25 73 ILE A N 1
ATOM 526 C CA . ILE A 1 73 ? -11.504 2.131 5.278 1.00 98.25 73 ILE A CA 1
ATOM 527 C C . ILE A 1 73 ? -10.242 2.882 4.833 1.00 98.25 73 ILE A C 1
ATOM 529 O O . ILE A 1 73 ? -10.230 4.095 4.675 1.00 98.25 73 ILE A O 1
ATOM 533 N N . VAL A 1 74 ? -9.108 2.182 4.741 1.00 98.06 74 VAL A N 1
ATOM 534 C CA . VAL A 1 74 ? -7.853 2.826 4.315 1.00 98.06 74 VAL A CA 1
ATOM 535 C C . VAL A 1 74 ? -7.745 2.849 2.795 1.00 98.06 74 VAL A C 1
ATOM 537 O O . VAL A 1 74 ? -8.131 1.884 2.139 1.00 98.06 74 VAL A O 1
ATOM 540 N N . ASP A 1 75 ? -7.115 3.889 2.254 1.00 97.19 75 ASP A N 1
ATOM 541 C CA . ASP A 1 75 ? -6.980 4.053 0.809 1.00 97.19 75 ASP A CA 1
ATOM 542 C C . ASP A 1 75 ? -5.698 3.452 0.228 1.00 97.19 75 ASP A C 1
ATOM 544 O O . ASP A 1 75 ? -4.594 3.528 0.788 1.00 97.19 75 ASP A O 1
ATOM 548 N N . ASP A 1 76 ? -5.834 2.900 -0.970 1.00 95.00 76 ASP A N 1
ATOM 549 C CA . ASP A 1 76 ? -4.738 2.462 -1.812 1.00 95.00 76 ASP A CA 1
ATOM 550 C C . ASP A 1 76 ? -3.931 3.642 -2.397 1.00 95.00 76 ASP A C 1
ATOM 552 O O . ASP A 1 76 ? -4.159 4.823 -2.128 1.00 95.00 76 ASP A O 1
ATOM 556 N N . ALA A 1 77 ? -2.917 3.330 -3.204 1.00 92.62 77 ALA A N 1
ATOM 557 C CA . ALA A 1 77 ? -2.035 4.327 -3.801 1.00 92.62 77 ALA A CA 1
ATOM 558 C C . ALA A 1 77 ? -2.725 5.186 -4.879 1.00 92.62 77 ALA A C 1
ATOM 560 O O . ALA A 1 77 ? -2.151 6.200 -5.284 1.00 92.62 77 ALA A O 1
ATOM 561 N N . ALA A 1 78 ? -3.910 4.788 -5.351 1.00 90.94 78 ALA A N 1
ATOM 562 C CA . ALA A 1 78 ? -4.762 5.567 -6.242 1.00 90.94 78 ALA A CA 1
ATOM 563 C C . ALA A 1 78 ? -5.771 6.445 -5.476 1.00 90.94 78 ALA A C 1
ATOM 565 O O . ALA A 1 78 ? -6.465 7.239 -6.112 1.00 90.94 78 ALA A O 1
ATOM 566 N N . GLY A 1 79 ? -5.813 6.357 -4.141 1.00 93.5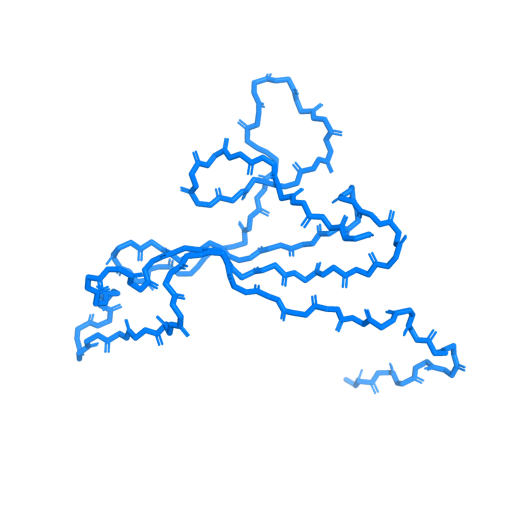0 79 GLY A N 1
ATOM 567 C CA . GLY A 1 79 ? -6.764 7.090 -3.307 1.00 93.50 79 GLY A CA 1
ATOM 568 C C . GLY A 1 79 ? -8.157 6.468 -3.338 1.00 93.50 79 GLY A C 1
ATOM 569 O O . GLY A 1 79 ? -9.142 7.194 -3.370 1.00 93.50 79 GLY A O 1
ATOM 570 N N . THR A 1 80 ? -8.236 5.144 -3.469 1.00 94.94 80 THR A N 1
ATOM 571 C CA . THR A 1 80 ? -9.488 4.385 -3.406 1.00 94.94 80 THR A CA 1
ATOM 572 C C . THR A 1 80 ? -9.425 3.396 -2.252 1.00 94.94 80 THR A C 1
ATOM 574 O O . THR A 1 80 ? -8.384 2.768 -2.052 1.00 94.94 80 THR A O 1
ATOM 577 N N . ASN A 1 81 ? -10.542 3.202 -1.556 1.00 97.38 81 ASN A N 1
ATOM 578 C CA . ASN A 1 81 ? -10.680 2.191 -0.515 1.00 97.38 81 ASN A CA 1
ATOM 579 C C . ASN A 1 81 ? -10.091 0.841 -0.916 1.00 97.38 81 ASN A C 1
ATOM 581 O O . ASN A 1 81 ? -10.338 0.323 -2.012 1.00 97.38 81 ASN A O 1
ATOM 585 N N . ILE A 1 82 ? -9.335 0.244 0.004 1.00 95.88 82 ILE A N 1
ATOM 586 C CA . ILE A 1 82 ? -8.943 -1.150 -0.150 1.00 95.88 82 ILE A CA 1
ATOM 587 C C . ILE A 1 82 ? -10.173 -2.055 -0.079 1.00 95.88 82 ILE A C 1
ATOM 589 O O . ILE A 1 82 ? -11.107 -1.816 0.676 1.00 95.88 82 ILE A O 1
ATOM 593 N N . ASP A 1 83 ? -10.101 -3.138 -0.836 1.00 94.44 83 ASP A N 1
ATOM 594 C CA . ASP A 1 83 ? -11.071 -4.224 -0.827 1.00 94.44 83 ASP A CA 1
ATOM 595 C C . ASP A 1 83 ? -10.442 -5.429 -0.118 1.00 94.44 83 ASP A C 1
ATOM 597 O O . ASP A 1 83 ? -9.262 -5.742 -0.334 1.00 94.44 83 ASP A O 1
ATOM 601 N N . CYS A 1 84 ? -11.198 -6.099 0.736 1.00 91.94 84 CYS A N 1
ATOM 602 C CA . CYS A 1 84 ? -10.862 -7.286 1.503 1.00 91.94 84 CYS A CA 1
ATOM 603 C C . CYS A 1 84 ? -11.993 -8.324 1.340 1.00 91.94 84 CYS A C 1
ATOM 605 O O . CYS A 1 84 ? -13.157 -7.955 1.233 1.00 91.94 84 CYS A O 1
ATOM 607 N N . PRO A 1 85 ? -11.656 -9.627 1.280 1.00 79.00 85 PRO A N 1
ATOM 608 C CA . PRO A 1 85 ? -12.648 -10.693 1.138 1.00 79.00 85 PRO A CA 1
ATOM 609 C C . PRO A 1 85 ? -13.605 -10.810 2.330 1.00 79.00 85 PRO A C 1
ATOM 611 O O . PRO A 1 85 ? -13.210 -10.412 3.450 1.00 79.00 85 PRO A O 1
#

Sequence (85 aa):
MLKRVNSVPDTINVAFVGATTVRFNSQGFAVAGSSGTMRFCDERGDTYGRALNISATGRVSVATDTDSSPDGIVDDAAGTNIDCP

Foldseek 3Di:
DDDDDPPPQQDWDWDWDWDPDADADPQQFTDVGNWKKIKTAGPVWQLPIWIWGQDRRNDIDTFAQPDPDGPNGTAMPVNHGDTHD